Protein AF-A0A8T7KAQ1-F1 (afdb_monomer_lite)

Sequence (79 aa):
MQEPNISLKDLRRSELLNAASQLLALKPTASLAEIAAYAQIGKATLHRYFASRQDLMLALGDRALARRSPPRAGTRRAC

Structure (mmCIF, N/CA/C/O backbone):
data_AF-A0A8T7KAQ1-F1
#
_entry.id   AF-A0A8T7KA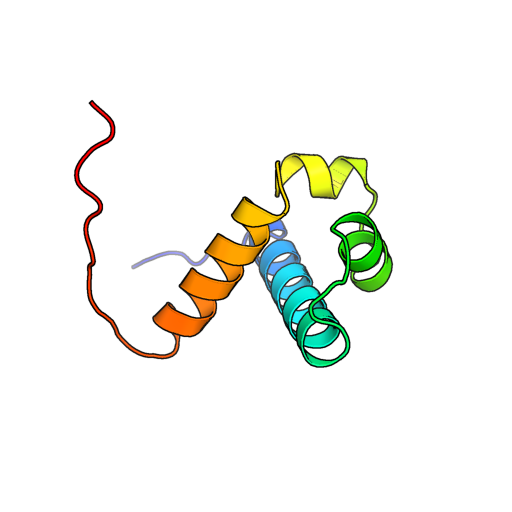Q1-F1
#
loop_
_atom_site.group_PDB
_atom_site.id
_atom_site.type_symbol
_atom_site.label_atom_id
_atom_site.label_alt_id
_atom_site.label_comp_id
_atom_site.label_asym_id
_atom_site.label_entity_id
_atom_site.label_seq_id
_atom_site.pdbx_PDB_ins_code
_atom_site.Cartn_x
_atom_site.Cartn_y
_atom_site.Cartn_z
_atom_site.occupancy
_atom_site.B_iso_or_equiv
_atom_site.auth_seq_id
_atom_site.auth_comp_id
_atom_site.auth_asym_id
_atom_site.auth_atom_id
_atom_site.pdbx_PDB_model_num
ATOM 1 N N . MET A 1 1 ? 1.867 -25.950 -17.296 1.00 38.31 1 MET A N 1
ATOM 2 C CA . MET A 1 1 ? 2.932 -25.740 -16.297 1.00 38.31 1 MET A CA 1
ATOM 3 C C . MET A 1 1 ? 3.268 -24.258 -16.356 1.00 38.31 1 MET A C 1
ATOM 5 O O . MET A 1 1 ? 3.905 -23.845 -17.309 1.00 38.31 1 MET A O 1
ATOM 9 N N . GLN A 1 2 ? 2.689 -23.438 -15.471 1.00 37.94 2 GLN A N 1
ATOM 10 C CA . GLN A 1 2 ? 2.945 -21.994 -15.466 1.00 37.94 2 GLN A CA 1
ATOM 11 C C . GLN A 1 2 ? 4.339 -21.785 -14.879 1.00 37.94 2 GLN A C 1
ATOM 13 O O . GLN A 1 2 ? 4.522 -21.944 -13.675 1.00 37.94 2 GLN A O 1
ATOM 18 N N . GLU A 1 3 ? 5.316 -21.479 -15.725 1.00 31.61 3 GLU A N 1
ATOM 19 C CA . GLU A 1 3 ? 6.610 -20.974 -15.276 1.00 31.61 3 GLU A CA 1
ATOM 20 C C . GLU A 1 3 ? 6.364 -19.718 -14.421 1.00 31.61 3 GLU A C 1
ATOM 22 O O . GLU A 1 3 ? 5.784 -18.742 -14.917 1.00 31.61 3 GLU A O 1
ATOM 27 N N . PRO A 1 4 ? 6.737 -19.709 -13.128 1.00 48.06 4 PRO A N 1
ATOM 28 C CA . PRO A 1 4 ? 6.568 -18.536 -12.300 1.00 48.06 4 PRO A CA 1
ATOM 29 C C . PRO A 1 4 ? 7.787 -17.649 -12.547 1.00 48.06 4 PRO A C 1
ATOM 31 O O . PRO A 1 4 ? 8.737 -17.637 -11.770 1.00 48.06 4 PRO A O 1
ATOM 34 N N . ASN A 1 5 ? 7.782 -16.888 -13.643 1.00 50.72 5 ASN A N 1
ATOM 35 C CA . ASN A 1 5 ? 8.633 -15.708 -13.722 1.00 50.72 5 ASN A CA 1
ATOM 36 C C . ASN A 1 5 ? 8.056 -14.684 -12.741 1.00 50.72 5 ASN A C 1
ATOM 38 O O . ASN A 1 5 ? 7.255 -13.825 -13.118 1.00 50.72 5 ASN A O 1
ATOM 42 N N . ILE A 1 6 ? 8.417 -14.824 -11.465 1.00 61.09 6 ILE A N 1
ATOM 43 C CA . ILE A 1 6 ? 8.166 -13.831 -10.429 1.00 61.09 6 ILE A CA 1
ATOM 44 C C . ILE A 1 6 ? 8.960 -12.584 -10.835 1.00 61.09 6 ILE A C 1
ATOM 46 O O . ILE A 1 6 ? 10.099 -12.357 -10.435 1.00 61.09 6 ILE A O 1
ATOM 50 N N . SER A 1 7 ? 8.365 -11.786 -11.719 1.00 60.31 7 SER A N 1
ATOM 51 C CA . SER A 1 7 ? 8.921 -10.519 -12.153 1.00 60.31 7 SER A CA 1
ATOM 52 C C . SER A 1 7 ? 9.078 -9.660 -10.908 1.00 60.31 7 SER A C 1
ATOM 54 O O . SER A 1 7 ? 8.113 -9.471 -10.178 1.00 60.31 7 SER A O 1
ATOM 56 N N . LEU A 1 8 ? 10.254 -9.078 -10.672 1.00 63.81 8 LEU A N 1
ATOM 57 C CA . LEU A 1 8 ? 10.526 -8.172 -9.540 1.00 63.81 8 LEU A CA 1
ATOM 58 C C . LEU A 1 8 ? 9.451 -7.077 -9.347 1.00 63.81 8 LEU A C 1
ATOM 60 O O . LEU A 1 8 ? 9.285 -6.535 -8.256 1.00 63.81 8 LEU A O 1
ATOM 64 N N . LYS A 1 9 ? 8.701 -6.752 -10.409 1.00 66.56 9 LYS A N 1
ATOM 65 C CA . LYS A 1 9 ? 7.516 -5.887 -10.370 1.00 66.56 9 LYS A CA 1
ATOM 66 C C . LYS A 1 9 ? 6.364 -6.451 -9.533 1.00 66.56 9 LYS A C 1
ATOM 68 O O . LYS A 1 9 ? 5.734 -5.680 -8.819 1.00 66.56 9 LYS A O 1
ATOM 73 N N . ASP A 1 10 ? 6.087 -7.746 -9.626 1.00 69.88 10 ASP A N 1
ATOM 74 C CA . ASP A 1 10 ? 5.001 -8.415 -8.909 1.00 69.88 10 ASP A CA 1
ATOM 75 C C . ASP A 1 10 ? 5.296 -8.516 -7.408 1.00 69.88 10 ASP A C 1
ATOM 77 O O . ASP A 1 10 ? 4.454 -8.159 -6.588 1.00 69.88 10 ASP A O 1
ATOM 81 N N . LEU A 1 11 ? 6.546 -8.838 -7.047 1.00 73.38 11 LEU A N 1
ATOM 82 C CA . LEU A 1 11 ? 7.015 -8.789 -5.656 1.00 73.38 11 LEU A CA 1
ATOM 83 C C . LEU A 1 11 ? 6.861 -7.384 -5.073 1.00 73.38 11 LEU A C 1
ATOM 85 O O . LEU A 1 11 ? 6.258 -7.212 -4.019 1.00 73.38 11 LEU A O 1
ATOM 89 N N . ARG A 1 12 ? 7.324 -6.354 -5.794 1.00 77.50 12 ARG A N 1
ATOM 90 C CA . ARG A 1 12 ? 7.167 -4.957 -5.356 1.00 77.50 12 ARG A CA 1
ATOM 91 C C . ARG A 1 12 ? 5.706 -4.530 -5.257 1.00 77.50 12 ARG A C 1
ATOM 93 O O . ARG A 1 12 ? 5.362 -3.777 -4.351 1.00 77.50 12 ARG A O 1
ATOM 100 N N . ARG A 1 13 ? 4.840 -4.997 -6.162 1.00 75.62 13 ARG A N 1
ATOM 101 C CA . ARG A 1 13 ? 3.394 -4.738 -6.101 1.00 75.62 13 ARG A CA 1
ATOM 102 C C . ARG A 1 13 ? 2.773 -5.415 -4.878 1.00 75.62 13 ARG A C 1
ATOM 104 O O . ARG A 1 13 ? 1.973 -4.788 -4.192 1.00 75.62 13 ARG A O 1
ATOM 111 N N . SER A 1 14 ? 3.166 -6.648 -4.576 1.00 77.69 14 SER A N 1
ATOM 112 C CA . SER A 1 14 ? 2.696 -7.402 -3.411 1.00 77.69 14 SER A CA 1
ATOM 113 C C . SER A 1 14 ? 3.136 -6.776 -2.085 1.00 77.69 14 SER A C 1
ATOM 115 O O . SER A 1 14 ? 2.303 -6.650 -1.182 1.00 77.69 14 SER A O 1
ATOM 117 N N . GLU A 1 15 ? 4.390 -6.323 -2.002 1.00 80.81 15 GLU A N 1
ATOM 118 C CA . GLU A 1 15 ? 4.940 -5.574 -0.863 1.00 80.81 15 GLU A CA 1
ATOM 119 C C . GLU A 1 15 ? 4.210 -4.242 -0.673 1.00 80.81 15 GLU A C 1
ATOM 121 O O . GLU A 1 15 ? 3.748 -3.935 0.425 1.00 80.81 15 GLU A O 1
ATOM 126 N N . LEU A 1 16 ? 3.998 -3.488 -1.757 1.00 81.75 16 LEU A N 1
ATOM 127 C CA . LEU A 1 16 ? 3.229 -2.243 -1.729 1.00 81.75 16 LEU A CA 1
ATOM 128 C C . LEU A 1 16 ? 1.791 -2.473 -1.249 1.00 81.75 16 LEU A C 1
ATOM 130 O O . LEU A 1 16 ? 1.291 -1.714 -0.424 1.00 81.75 16 LEU A O 1
ATOM 134 N N . LEU A 1 17 ? 1.121 -3.523 -1.730 1.00 79.62 17 LEU A N 1
ATOM 135 C CA . LEU A 1 17 ? -0.230 -3.875 -1.283 1.00 79.62 17 LEU A CA 1
ATOM 136 C C . LEU A 1 17 ? -0.256 -4.290 0.194 1.00 79.62 17 LEU A C 1
ATOM 138 O O . LEU A 1 17 ? -1.237 -4.015 0.886 1.00 79.62 17 LEU A O 1
ATOM 142 N N . ASN A 1 18 ? 0.799 -4.939 0.688 1.00 84.00 18 ASN A N 1
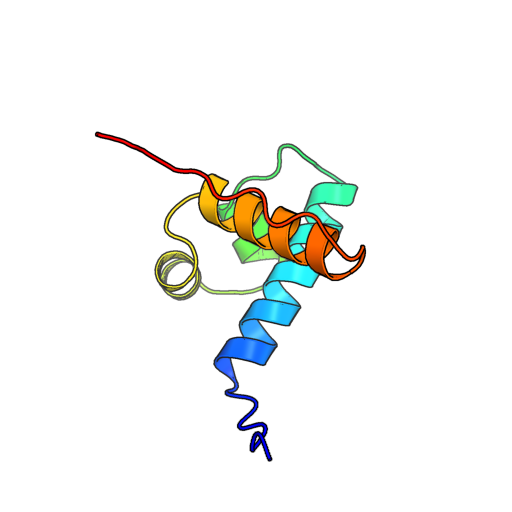ATOM 143 C CA . ASN A 1 18 ? 0.913 -5.313 2.096 1.00 84.00 18 ASN A CA 1
ATOM 144 C C . ASN A 1 18 ? 1.105 -4.072 2.982 1.00 84.00 18 ASN A C 1
ATOM 146 O O . ASN A 1 18 ? 0.355 -3.867 3.935 1.00 84.00 18 ASN A O 1
ATOM 150 N N . ALA A 1 19 ? 2.037 -3.199 2.599 1.00 84.94 19 ALA A N 1
ATOM 151 C CA . ALA A 1 19 ? 2.295 -1.924 3.257 1.00 84.94 19 ALA A CA 1
ATOM 152 C C . ALA A 1 19 ? 1.038 -1.034 3.262 1.00 84.94 19 ALA A C 1
ATOM 154 O O . ALA A 1 19 ? 0.657 -0.486 4.295 1.00 84.94 19 ALA A O 1
ATOM 155 N N . ALA A 1 20 ? 0.327 -0.961 2.132 1.00 83.19 20 ALA A N 1
ATOM 156 C CA . ALA A 1 20 ? -0.952 -0.268 2.034 1.00 83.19 20 ALA A CA 1
ATOM 157 C C . ALA A 1 20 ? -2.003 -0.880 2.971 1.00 83.19 20 ALA A C 1
ATOM 159 O O . ALA A 1 20 ? -2.666 -0.141 3.688 1.00 83.19 20 ALA A O 1
ATOM 160 N N . SER A 1 21 ? -2.137 -2.210 3.015 1.00 83.75 21 SER A N 1
ATOM 161 C CA . SER A 1 21 ? -3.085 -2.883 3.918 1.00 83.75 21 SER A CA 1
ATOM 162 C C . SER A 1 21 ? -2.828 -2.527 5.383 1.00 83.75 21 SER A C 1
ATOM 164 O O . SER A 1 21 ? -3.771 -2.226 6.109 1.00 83.75 21 SER A O 1
ATOM 166 N N . GLN A 1 22 ? -1.560 -2.521 5.807 1.00 86.44 22 GLN A N 1
ATOM 167 C CA . GLN A 1 22 ? -1.173 -2.140 7.168 1.00 86.44 22 GLN A CA 1
ATOM 168 C C . GLN A 1 22 ? -1.498 -0.673 7.452 1.00 86.44 22 GLN A C 1
ATOM 170 O O . GLN A 1 22 ? -2.144 -0.367 8.451 1.00 86.44 22 GLN A O 1
ATOM 175 N N . LEU A 1 23 ? -1.125 0.234 6.546 1.00 85.50 23 LEU A N 1
ATOM 176 C CA . LEU A 1 23 ? -1.410 1.655 6.711 1.00 85.50 23 LEU A CA 1
ATOM 177 C C . LEU A 1 23 ? -2.918 1.928 6.769 1.00 85.50 23 LEU A C 1
ATOM 179 O O . LEU A 1 23 ? -3.361 2.692 7.618 1.00 85.50 23 LEU A O 1
ATOM 183 N N . LEU A 1 24 ? -3.714 1.289 5.906 1.00 81.06 24 LEU A N 1
ATOM 184 C CA . LEU A 1 24 ? -5.171 1.432 5.915 1.00 81.06 24 LEU A CA 1
ATOM 185 C C . LEU A 1 24 ? -5.803 0.837 7.180 1.00 81.06 24 LEU A C 1
ATOM 187 O O . LEU A 1 24 ? -6.807 1.374 7.642 1.00 81.06 24 LEU A O 1
ATOM 191 N N . ALA A 1 25 ? -5.224 -0.225 7.750 1.00 84.25 25 ALA A N 1
ATOM 192 C CA . ALA A 1 25 ? -5.680 -0.798 9.014 1.00 84.25 25 ALA A CA 1
ATOM 193 C C . ALA A 1 25 ? -5.475 0.164 10.197 1.00 84.25 25 ALA A C 1
ATOM 195 O O . ALA A 1 25 ? -6.318 0.213 11.088 1.00 84.25 25 ALA A O 1
ATOM 196 N N . LEU A 1 26 ? -4.397 0.958 10.191 1.00 85.94 26 LEU A N 1
ATOM 197 C CA . LEU A 1 26 ? -4.186 2.016 11.185 1.00 85.94 26 LEU A CA 1
ATOM 198 C C . LEU A 1 26 ? -4.965 3.298 10.853 1.00 85.94 26 LEU A C 1
ATOM 200 O O . LEU A 1 26 ? -5.463 3.979 11.747 1.00 85.94 26 LEU A O 1
ATOM 204 N N . LYS A 1 27 ? -5.029 3.667 9.571 1.00 84.31 27 LYS A N 1
ATOM 205 C CA . LYS A 1 27 ? -5.534 4.959 9.104 1.00 84.31 27 LYS A CA 1
ATOM 206 C C . LYS A 1 27 ? -6.257 4.813 7.756 1.00 84.31 27 LYS A C 1
ATOM 208 O O . LYS A 1 27 ? -5.662 5.024 6.696 1.00 84.31 27 LYS A O 1
ATOM 213 N N . PRO A 1 28 ? -7.572 4.534 7.758 1.00 78.00 28 PRO A N 1
ATOM 214 C CA . PRO A 1 28 ? -8.335 4.302 6.527 1.00 78.00 28 PRO A CA 1
ATOM 215 C C . PRO A 1 28 ? -8.456 5.552 5.635 1.00 78.00 28 PRO A C 1
ATOM 217 O O . PRO A 1 28 ? -8.758 5.453 4.445 1.00 78.00 28 PRO A O 1
ATOM 220 N N . THR A 1 29 ? -8.191 6.747 6.171 1.00 81.50 29 THR A N 1
ATOM 221 C CA . THR A 1 29 ? -8.198 8.014 5.423 1.00 81.50 29 THR A CA 1
ATOM 222 C C . THR A 1 29 ? -6.871 8.329 4.727 1.00 81.50 29 THR A C 1
ATOM 224 O O . THR A 1 29 ? -6.819 9.292 3.963 1.00 81.50 29 THR A O 1
ATOM 227 N N . ALA A 1 30 ? -5.826 7.512 4.909 1.00 80.56 30 ALA A N 1
ATOM 228 C CA . ALA A 1 30 ? -4.503 7.765 4.346 1.00 80.56 30 ALA A CA 1
ATOM 229 C C . ALA A 1 30 ? -4.514 7.975 2.821 1.00 80.56 30 ALA A C 1
ATOM 231 O O . ALA A 1 30 ? -5.227 7.302 2.074 1.00 80.56 30 ALA A O 1
ATOM 232 N N . SER A 1 31 ? -3.719 8.940 2.357 1.00 79.88 31 SER A N 1
ATOM 233 C CA . SER A 1 31 ? -3.624 9.305 0.940 1.00 79.88 31 SER A CA 1
ATOM 234 C C . SER A 1 31 ? -2.610 8.441 0.189 1.00 79.88 31 SER A C 1
ATOM 236 O O . SER A 1 31 ? -1.690 7.889 0.784 1.00 79.88 31 SER A O 1
ATOM 238 N N . LEU A 1 32 ? -2.710 8.393 -1.145 1.00 76.19 32 LEU A N 1
ATOM 239 C CA . LEU A 1 32 ? -1.736 7.692 -2.001 1.00 76.19 32 LEU A CA 1
ATOM 240 C C . LEU A 1 32 ? -0.287 8.120 -1.736 1.00 76.19 32 LEU A C 1
ATOM 242 O O . LEU A 1 32 ? 0.615 7.292 -1.789 1.00 76.19 32 LEU A O 1
ATOM 246 N N . ALA A 1 33 ? -0.064 9.403 -1.438 1.00 76.50 33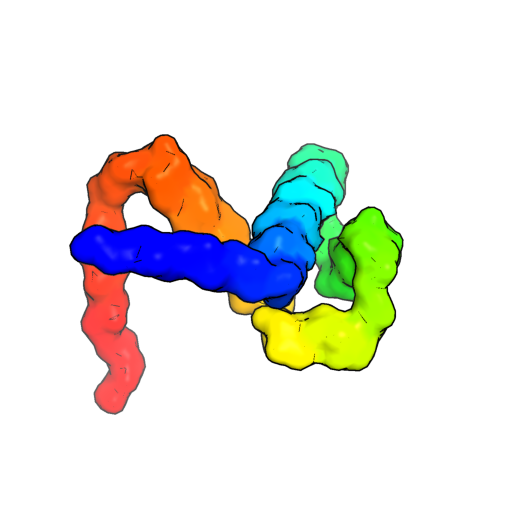 ALA A N 1
ATOM 247 C CA . ALA A 1 33 ? 1.258 9.922 -1.105 1.00 76.50 33 ALA A CA 1
ATOM 248 C C . ALA A 1 33 ? 1.805 9.348 0.216 1.00 76.50 33 ALA A C 1
ATOM 250 O O . ALA A 1 33 ? 2.994 9.056 0.292 1.00 76.50 33 ALA A O 1
ATOM 251 N N . GLU A 1 34 ? 0.945 9.140 1.217 1.00 81.88 34 GLU A N 1
ATOM 252 C CA . GLU A 1 34 ? 1.329 8.525 2.497 1.00 81.88 34 GLU A CA 1
ATOM 253 C C . GLU A 1 34 ? 1.659 7.046 2.307 1.00 81.88 34 GLU A C 1
ATOM 255 O O . GLU A 1 34 ? 2.648 6.557 2.835 1.00 81.88 34 GLU A O 1
ATOM 260 N N . ILE A 1 35 ? 0.882 6.344 1.479 1.00 80.50 35 ILE A N 1
ATOM 261 C CA . ILE A 1 35 ? 1.138 4.940 1.133 1.00 80.50 35 ILE A CA 1
ATOM 262 C C . ILE A 1 35 ? 2.460 4.808 0.362 1.00 80.50 35 ILE A C 1
ATOM 264 O O . ILE A 1 35 ? 3.228 3.886 0.621 1.00 80.50 35 ILE A O 1
ATOM 268 N N . ALA A 1 36 ? 2.762 5.754 -0.536 1.00 78.50 36 ALA A N 1
ATOM 269 C CA . ALA A 1 36 ? 4.047 5.824 -1.235 1.00 78.50 36 ALA A CA 1
ATOM 270 C C . ALA A 1 36 ? 5.217 5.971 -0.256 1.00 78.50 36 ALA A C 1
ATOM 272 O O . ALA A 1 36 ? 6.212 5.259 -0.370 1.00 78.50 36 ALA A O 1
ATOM 273 N N . ALA A 1 37 ? 5.077 6.893 0.703 1.00 81.38 37 ALA A N 1
ATOM 274 C CA . ALA A 1 37 ? 6.081 7.156 1.724 1.00 81.38 37 ALA A CA 1
ATOM 275 C C . ALA A 1 37 ? 6.264 5.946 2.650 1.00 81.38 37 ALA A C 1
ATOM 277 O O . ALA A 1 37 ? 7.393 5.553 2.927 1.00 81.38 37 ALA A O 1
ATOM 278 N N . TYR A 1 38 ? 5.165 5.308 3.054 1.00 82.94 38 TYR A N 1
ATOM 279 C CA . TYR A 1 38 ? 5.173 4.130 3.918 1.00 82.94 38 TYR A CA 1
ATOM 280 C C . TYR A 1 38 ? 5.811 2.911 3.242 1.00 82.94 38 TYR A C 1
ATOM 282 O O . TYR A 1 38 ? 6.602 2.203 3.855 1.00 82.94 38 TYR A O 1
ATOM 290 N N . ALA A 1 39 ? 5.536 2.704 1.953 1.00 81.75 39 ALA A N 1
ATOM 291 C CA . ALA A 1 39 ? 6.173 1.662 1.152 1.00 81.75 39 ALA A CA 1
ATOM 292 C C . ALA A 1 39 ? 7.580 2.049 0.640 1.00 81.75 39 ALA A C 1
ATOM 294 O O . ALA A 1 39 ? 8.200 1.264 -0.075 1.00 81.75 39 ALA A O 1
ATOM 295 N N . GLN A 1 40 ? 8.073 3.253 0.968 1.00 77.06 40 GLN A N 1
ATOM 296 C CA . GLN A 1 40 ? 9.356 3.814 0.521 1.00 77.06 40 GLN A CA 1
ATOM 297 C C . GLN A 1 40 ? 9.556 3.779 -1.005 1.00 77.06 40 GLN A C 1
ATOM 299 O O . GLN A 1 40 ? 10.646 3.516 -1.515 1.00 77.06 40 GLN A O 1
ATOM 304 N N . ILE A 1 41 ? 8.494 4.058 -1.764 1.00 78.50 41 ILE A N 1
ATOM 305 C CA . ILE A 1 41 ? 8.531 4.071 -3.228 1.00 78.50 41 ILE A CA 1
ATOM 306 C C . ILE A 1 41 ? 8.439 5.512 -3.729 1.00 78.50 41 ILE A C 1
ATOM 308 O O . ILE A 1 41 ? 7.555 6.273 -3.337 1.00 78.50 41 ILE A O 1
ATOM 312 N N . GLY A 1 42 ? 9.321 5.887 -4.660 1.00 74.88 42 GLY A N 1
ATOM 313 C CA . GLY A 1 42 ? 9.260 7.195 -5.311 1.00 74.88 42 GLY A CA 1
ATOM 314 C C . GLY A 1 42 ? 7.909 7.435 -6.001 1.00 74.88 42 GLY A C 1
ATOM 315 O O . GLY A 1 42 ? 7.400 6.564 -6.712 1.00 74.88 42 GLY A O 1
ATOM 316 N N . LYS A 1 43 ? 7.349 8.644 -5.839 1.00 67.56 43 LYS A N 1
ATOM 317 C CA . LYS A 1 43 ? 6.056 9.074 -6.415 1.00 67.56 43 LYS A CA 1
ATOM 318 C C . LYS A 1 43 ? 5.911 8.738 -7.908 1.00 67.56 43 LYS A C 1
ATOM 320 O O . LYS A 1 43 ? 4.847 8.293 -8.325 1.00 67.56 43 LYS A O 1
ATOM 325 N N . ALA A 1 44 ? 6.983 8.892 -8.690 1.00 72.88 44 ALA A N 1
ATOM 326 C CA . ALA A 1 44 ? 7.006 8.591 -10.125 1.00 72.88 44 ALA A CA 1
ATOM 327 C C . ALA A 1 44 ? 6.794 7.098 -10.435 1.00 72.88 44 ALA A C 1
ATOM 329 O O . ALA A 1 44 ? 6.116 6.744 -11.398 1.00 72.88 44 ALA A O 1
ATOM 330 N N . THR A 1 45 ? 7.333 6.211 -9.598 1.00 75.94 45 THR A N 1
ATOM 331 C CA . THR A 1 45 ? 7.141 4.766 -9.736 1.00 75.94 45 THR A CA 1
ATOM 332 C C . THR A 1 45 ? 5.716 4.391 -9.353 1.00 75.94 45 THR A C 1
ATOM 334 O O . THR A 1 45 ? 5.081 3.646 -10.090 1.00 75.94 45 THR A O 1
ATOM 337 N N . LEU A 1 46 ? 5.180 4.949 -8.260 1.00 72.88 46 LEU A N 1
ATOM 338 C CA . LEU A 1 46 ? 3.813 4.663 -7.819 1.00 72.88 46 LEU A CA 1
ATOM 339 C C . LEU A 1 46 ? 2.770 5.111 -8.846 1.00 72.88 46 LEU A C 1
ATOM 341 O O . LEU A 1 46 ? 1.872 4.335 -9.164 1.00 72.88 46 LEU A O 1
ATOM 345 N N . HIS A 1 47 ? 2.930 6.304 -9.423 1.00 66.69 47 HIS A N 1
ATOM 346 C CA . HIS A 1 47 ? 2.023 6.825 -10.451 1.00 66.69 47 HIS A CA 1
ATOM 347 C C . HIS A 1 47 ? 1.982 5.940 -11.713 1.00 66.69 47 HIS A C 1
ATOM 349 O O . HIS A 1 47 ? 1.008 5.959 -12.457 1.00 66.69 47 HIS A O 1
ATOM 355 N N . ARG A 1 48 ? 3.021 5.118 -11.938 1.00 71.56 48 ARG A N 1
ATOM 356 C CA . ARG A 1 48 ? 3.078 4.123 -13.021 1.00 71.56 48 ARG A CA 1
ATOM 357 C C . ARG A 1 48 ? 2.342 2.817 -12.697 1.00 71.56 48 ARG A C 1
ATOM 359 O O . ARG A 1 48 ? 2.070 2.048 -13.611 1.00 71.56 48 ARG A O 1
ATOM 366 N N . TYR A 1 49 ? 2.072 2.543 -11.419 1.00 68.88 49 TYR A N 1
ATOM 367 C CA . TYR A 1 49 ? 1.374 1.335 -10.958 1.00 68.88 49 TYR A CA 1
ATOM 368 C C . TYR A 1 49 ? -0.079 1.583 -10.560 1.00 68.88 49 TYR A C 1
ATOM 370 O O . TYR A 1 49 ? -0.882 0.667 -10.707 1.00 68.88 49 TYR A O 1
ATOM 378 N N . PHE A 1 50 ? -0.396 2.7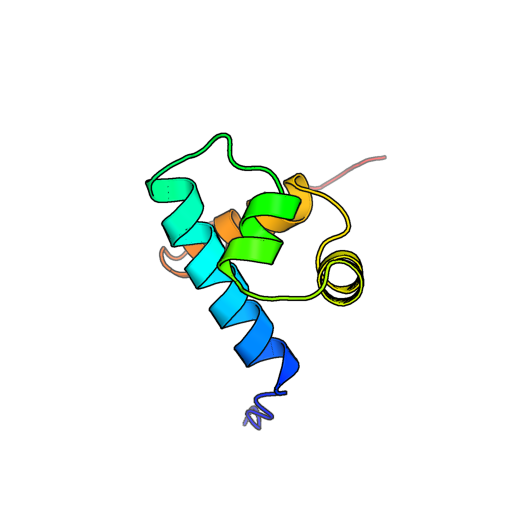73 -10.048 1.00 68.19 50 PHE A N 1
ATOM 379 C CA . PHE A 1 50 ? -1.730 3.150 -9.592 1.00 68.19 50 PHE A CA 1
ATOM 380 C C . PHE A 1 50 ? -2.013 4.585 -10.028 1.00 68.19 50 PHE A C 1
ATOM 382 O O . PHE A 1 50 ? -1.432 5.534 -9.499 1.00 68.19 50 PHE A O 1
ATOM 389 N N . ALA A 1 51 ? -2.919 4.735 -10.991 1.00 68.88 51 ALA A N 1
ATOM 390 C CA . ALA A 1 51 ? -3.327 6.041 -11.502 1.00 68.88 51 ALA A CA 1
ATOM 391 C C . ALA A 1 51 ? -4.211 6.815 -10.505 1.00 68.88 51 ALA A C 1
ATOM 393 O O . ALA A 1 51 ? -4.376 8.025 -10.635 1.00 68.88 51 ALA A O 1
ATOM 394 N N . SER A 1 52 ? -4.826 6.141 -9.523 1.00 71.38 52 SER A N 1
ATOM 395 C CA . SER A 1 52 ? -5.774 6.755 -8.582 1.00 71.38 52 SER A CA 1
ATOM 396 C C . SER A 1 52 ? -5.965 5.933 -7.306 1.00 71.38 52 SER A C 1
ATOM 398 O O . SER A 1 52 ? -5.706 4.730 -7.276 1.00 71.38 52 SER A O 1
ATOM 400 N N . ARG A 1 53 ? -6.457 6.580 -6.235 1.00 73.81 53 ARG A N 1
ATOM 401 C CA . ARG A 1 53 ? -6.733 5.931 -4.935 1.00 73.81 53 ARG A CA 1
ATOM 402 C C . ARG A 1 53 ? -7.710 4.765 -5.093 1.00 73.81 53 ARG A C 1
ATOM 404 O O . ARG A 1 53 ? -7.548 3.742 -4.435 1.00 73.81 53 ARG A O 1
ATOM 411 N N . GLN A 1 54 ? -8.693 4.921 -5.980 1.00 74.56 54 GLN A N 1
ATOM 412 C CA . GLN A 1 54 ? -9.661 3.875 -6.298 1.00 74.56 54 GLN A CA 1
ATOM 413 C C . GLN A 1 54 ? -8.998 2.628 -6.888 1.00 74.56 54 GLN A C 1
ATOM 415 O O . GLN A 1 54 ? -9.365 1.536 -6.486 1.00 74.56 54 GLN A O 1
ATOM 420 N N . ASP A 1 55 ? -7.994 2.767 -7.758 1.00 78.00 55 ASP A N 1
ATOM 421 C CA . ASP A 1 55 ? -7.293 1.623 -8.363 1.00 78.00 55 ASP A CA 1
ATOM 422 C C . ASP A 1 55 ? -6.555 0.789 -7.301 1.00 78.00 55 ASP A C 1
ATOM 424 O O . ASP A 1 55 ? -6.638 -0.438 -7.274 1.00 78.00 55 ASP A O 1
ATOM 428 N N . LEU A 1 56 ? -5.923 1.469 -6.337 1.00 77.75 56 LEU A N 1
ATOM 429 C CA . LEU A 1 56 ? -5.304 0.816 -5.183 1.00 77.75 56 LEU A CA 1
ATOM 430 C C . LEU A 1 56 ? -6.348 0.104 -4.309 1.00 77.75 56 LEU A C 1
ATOM 432 O O . LEU A 1 56 ? -6.135 -1.032 -3.888 1.00 77.75 56 LEU A O 1
ATOM 436 N N . MET A 1 57 ? -7.477 0.764 -4.034 1.00 77.25 57 MET A N 1
ATOM 437 C CA . MET A 1 57 ? -8.563 0.182 -3.241 1.00 77.25 57 MET A CA 1
ATOM 438 C C . MET A 1 57 ? -9.220 -1.012 -3.941 1.00 77.25 57 MET A C 1
ATOM 440 O O . MET A 1 57 ? -9.528 -1.996 -3.275 1.00 77.25 57 MET A O 1
ATOM 444 N N . LEU A 1 58 ? -9.376 -0.966 -5.266 1.00 79.94 58 LEU A N 1
ATOM 445 C CA . LEU A 1 58 ? -9.863 -2.082 -6.074 1.00 79.94 58 LEU A CA 1
ATOM 446 C C . LEU A 1 58 ? -8.890 -3.260 -6.023 1.00 79.94 58 LEU A C 1
ATOM 448 O O . LEU A 1 58 ? -9.324 -4.376 -5.774 1.00 79.94 58 LEU A O 1
ATOM 452 N N . ALA A 1 59 ? -7.584 -3.021 -6.167 1.00 79.81 59 ALA A N 1
ATOM 453 C CA . ALA A 1 59 ? -6.574 -4.076 -6.064 1.00 79.81 59 ALA A CA 1
ATOM 454 C C . ALA A 1 59 ? -6.509 -4.705 -4.658 1.00 79.81 59 ALA A C 1
ATOM 456 O O . ALA A 1 59 ? -6.312 -5.911 -4.516 1.00 79.81 59 ALA A O 1
ATOM 457 N N . LEU A 1 60 ? -6.697 -3.902 -3.606 1.00 79.94 60 LEU A N 1
ATOM 458 C CA . LEU A 1 60 ? -6.824 -4.388 -2.229 1.00 79.94 60 LEU A CA 1
ATOM 459 C C . LEU A 1 60 ? -8.094 -5.218 -2.029 1.00 79.94 60 LEU A C 1
ATOM 461 O O . LEU A 1 60 ? -8.036 -6.278 -1.407 1.00 79.94 60 LEU A O 1
ATOM 465 N N . GLY A 1 61 ? -9.220 -4.747 -2.566 1.00 78.56 61 GLY A N 1
ATOM 466 C CA . GLY A 1 61 ? -10.492 -5.462 -2.558 1.00 78.56 61 GLY A CA 1
ATOM 467 C C . GLY A 1 61 ? -10.385 -6.799 -3.282 1.00 78.56 61 GLY A C 1
ATOM 468 O O . GLY A 1 61 ? -10.733 -7.825 -2.706 1.00 78.56 61 GLY A O 1
ATOM 469 N N . ASP A 1 62 ? -9.813 -6.804 -4.484 1.00 77.75 62 ASP A N 1
ATOM 470 C CA . ASP A 1 62 ? -9.558 -8.008 -5.274 1.00 77.75 62 ASP A CA 1
ATOM 471 C C . ASP A 1 62 ? -8.669 -8.997 -4.514 1.00 77.75 62 ASP A C 1
ATOM 473 O O . ASP A 1 62 ? -9.021 -10.162 -4.402 1.00 77.75 62 ASP A O 1
ATOM 477 N N . ARG A 1 63 ? -7.594 -8.540 -3.856 1.00 75.38 63 ARG A N 1
ATOM 478 C CA . ARG A 1 63 ? -6.740 -9.404 -3.018 1.00 75.38 63 ARG A CA 1
ATOM 479 C C . ARG A 1 63 ? -7.476 -9.967 -1.797 1.00 75.38 63 ARG A C 1
ATOM 481 O O . ARG A 1 63 ? -7.299 -11.136 -1.446 1.00 75.38 63 ARG A O 1
ATOM 488 N N . ALA A 1 64 ? -8.277 -9.145 -1.121 1.00 72.75 64 ALA A N 1
ATOM 489 C CA . ALA A 1 64 ?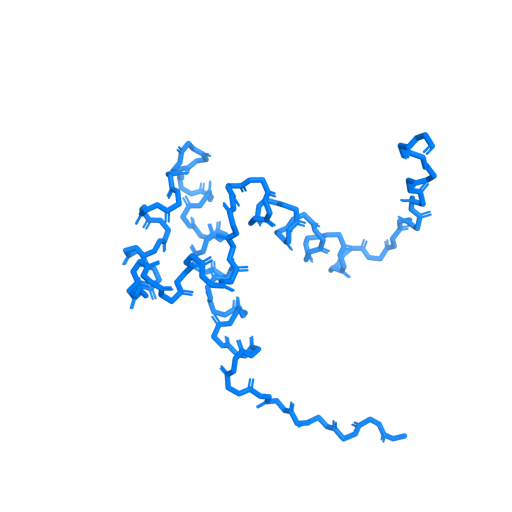 -9.050 -9.556 0.049 1.00 72.75 64 ALA A CA 1
ATOM 490 C C . ALA A 1 64 ? -10.153 -10.564 -0.314 1.00 72.75 64 ALA A C 1
ATOM 492 O O . ALA A 1 64 ? -10.424 -11.483 0.464 1.00 72.75 64 ALA A O 1
ATOM 493 N N . LEU A 1 65 ? -10.752 -10.401 -1.496 1.00 72.25 65 LEU A N 1
ATOM 494 C CA . LEU A 1 65 ? -11.720 -11.322 -2.082 1.00 72.25 65 LEU A CA 1
ATOM 495 C C . LEU A 1 65 ? -11.030 -12.573 -2.640 1.00 72.25 65 LEU A C 1
ATOM 497 O O . LEU A 1 65 ? -11.500 -13.667 -2.400 1.00 72.25 65 LEU A O 1
ATOM 501 N N . ALA A 1 66 ? -9.867 -12.481 -3.278 1.00 71.31 66 ALA A N 1
ATOM 502 C CA . ALA A 1 66 ? -9.132 -13.642 -3.786 1.00 71.31 66 ALA A CA 1
ATOM 503 C C . ALA A 1 66 ? -8.701 -14.598 -2.659 1.00 71.31 66 ALA A C 1
ATOM 505 O O . ALA A 1 66 ? -8.732 -15.816 -2.825 1.00 71.31 66 ALA A O 1
ATOM 506 N N . ARG A 1 67 ? -8.360 -14.066 -1.475 1.00 67.94 67 ARG A N 1
ATOM 507 C CA . ARG A 1 67 ? -8.088 -14.879 -0.275 1.00 67.94 67 ARG A CA 1
ATOM 508 C C . ARG A 1 67 ? -9.353 -15.540 0.305 1.00 67.94 67 ARG A C 1
ATOM 510 O O . ARG A 1 67 ? -9.238 -16.537 1.013 1.00 67.94 67 ARG A O 1
ATOM 517 N N . ARG A 1 68 ? -10.543 -15.007 0.000 1.00 50.22 68 ARG A N 1
ATOM 518 C CA . ARG A 1 68 ? -11.880 -15.546 0.319 1.00 50.22 68 ARG A CA 1
ATOM 519 C C . ARG A 1 68 ? -12.610 -15.936 -0.983 1.00 50.22 68 ARG A C 1
ATOM 521 O O . ARG A 1 68 ? -13.464 -15.196 -1.442 1.00 50.22 68 ARG A O 1
ATOM 528 N N . SER A 1 69 ? -12.263 -17.067 -1.598 1.00 44.81 69 SER A N 1
ATOM 529 C CA . SER A 1 69 ? -12.958 -17.692 -2.759 1.00 44.81 69 SER A CA 1
ATOM 530 C C . SER A 1 69 ? -14.477 -17.352 -2.898 1.00 44.81 69 SER A C 1
ATOM 532 O O . SER A 1 69 ? -15.168 -17.311 -1.879 1.00 44.81 69 SER A O 1
ATOM 534 N N . PRO A 1 70 ? -15.046 -17.155 -4.115 1.00 63.34 70 PRO A N 1
ATOM 535 C CA . PRO A 1 70 ? -15.425 -15.854 -4.680 1.00 63.34 70 PRO A CA 1
ATOM 536 C C . PRO A 1 70 ? -16.958 -15.674 -4.834 1.00 63.34 70 PRO A C 1
ATOM 538 O O . PRO A 1 70 ? -17.735 -16.596 -4.591 1.00 63.34 70 PRO A O 1
ATOM 541 N N . PRO A 1 71 ? -17.421 -14.531 -5.374 1.00 43.50 71 PRO A N 1
ATOM 542 C CA . PRO A 1 71 ? -18.175 -14.679 -6.621 1.00 43.50 71 PRO A CA 1
ATOM 543 C C . PRO A 1 71 ? -17.647 -13.798 -7.754 1.00 43.50 71 PRO A C 1
ATOM 545 O O . PRO A 1 71 ? -17.321 -12.625 -7.587 1.00 43.50 71 PRO A O 1
ATOM 548 N N . ARG A 1 72 ? -17.622 -14.398 -8.948 1.00 49.88 72 ARG A N 1
ATOM 549 C CA . ARG A 1 72 ? -17.461 -13.741 -10.248 1.00 49.88 72 ARG A CA 1
ATOM 550 C C . ARG A 1 72 ? -18.638 -12.783 -10.468 1.00 49.88 72 ARG A C 1
ATOM 552 O O . ARG A 1 72 ? -19.600 -13.128 -11.145 1.00 49.88 72 ARG A O 1
ATOM 559 N N . ALA A 1 73 ? -18.591 -11.595 -9.880 1.00 48.75 73 ALA A N 1
ATOM 560 C CA . ALA A 1 73 ? -19.531 -10.532 -10.199 1.00 48.75 73 ALA A CA 1
ATOM 561 C C . ALA A 1 73 ? -19.010 -9.815 -11.445 1.00 48.75 73 ALA A C 1
ATOM 563 O O . ALA A 1 73 ? -18.262 -8.845 -11.369 1.00 48.75 73 ALA A O 1
ATOM 564 N N . GLY A 1 74 ? -19.367 -10.359 -12.609 1.00 56.16 74 GLY A N 1
ATOM 565 C CA . GLY A 1 74 ? -19.215 -9.647 -13.864 1.00 56.16 74 GLY A CA 1
ATOM 566 C C . GLY A 1 74 ? -19.971 -8.329 -13.775 1.00 56.16 74 GLY A C 1
ATOM 567 O O . GLY A 1 74 ? -21.199 -8.315 -13.760 1.00 56.16 74 GLY A O 1
ATOM 568 N N . THR A 1 75 ? -19.254 -7.214 -13.756 1.00 49.81 75 THR A N 1
ATOM 569 C CA . THR A 1 75 ? -19.851 -5.935 -14.110 1.00 49.81 75 THR A CA 1
ATOM 570 C C . THR A 1 75 ? -19.910 -5.882 -15.627 1.00 49.81 75 THR A C 1
ATOM 572 O O . THR A 1 75 ? -19.030 -5.385 -16.326 1.00 49.81 75 THR A O 1
ATOM 575 N N . ARG A 1 76 ? -21.002 -6.441 -16.159 1.00 54.78 76 ARG A N 1
ATOM 576 C CA . ARG A 1 76 ? -21.541 -5.919 -17.408 1.00 54.78 76 ARG A CA 1
ATOM 577 C C . ARG A 1 76 ? -21.736 -4.411 -17.235 1.00 54.78 76 ARG A C 1
ATOM 579 O O . ARG A 1 76 ? -22.347 -3.982 -16.262 1.00 54.78 76 ARG A O 1
ATOM 586 N N . ARG A 1 77 ? -21.317 -3.700 -18.284 1.00 49.62 77 ARG A N 1
ATOM 587 C CA . ARG A 1 77 ? -21.745 -2.370 -18.735 1.00 49.62 77 ARG A CA 1
ATOM 588 C C . ARG A 1 77 ? -21.204 -1.151 -17.989 1.00 49.62 77 ARG A C 1
ATOM 590 O O . ARG A 1 77 ? -21.675 -0.791 -16.920 1.00 49.62 77 ARG A O 1
ATOM 597 N N . ALA A 1 78 ? -20.405 -0.388 -18.728 1.00 40.62 78 ALA A N 1
ATOM 598 C CA . ALA A 1 78 ? -20.809 0.972 -19.064 1.00 40.62 78 ALA A CA 1
ATOM 599 C C . ALA A 1 78 ? -20.924 1.060 -20.601 1.00 40.62 78 ALA A C 1
ATOM 601 O O . ALA A 1 78 ? -19.934 0.817 -21.280 1.00 40.62 78 ALA A O 1
ATOM 602 N N . CYS A 1 79 ? -22.168 1.289 -21.049 1.00 45.47 79 CYS A N 1
ATOM 603 C CA . CYS A 1 79 ? -22.720 1.590 -22.383 1.00 45.47 79 CYS A CA 1
ATOM 604 C C . CYS A 1 79 ? -22.146 0.916 -23.636 1.00 45.47 79 CYS A C 1
ATOM 606 O O . CYS A 1 79 ? -21.060 1.308 -24.103 1.00 45.47 79 CYS A O 1
#

Secondary structure (DSSP, 8-state):
-------HHHHHHHHHHHHHHHHHHH-TT--HHHHHHHTT--HHHHHTT-SSHHHHHHHHHHHHHHTS-----------

pLDDT: mean 70.21, std 13.62, range [31.61, 86.44]

Radius of gyration: 14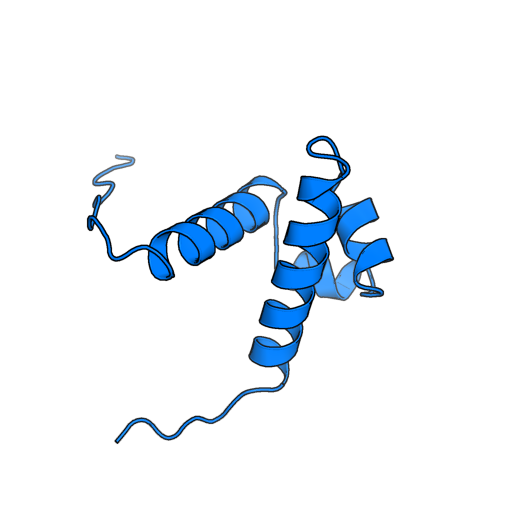.27 Å; chains: 1; bounding box: 33×36×34 Å

Foldseek 3Di:
DDDPPVPVVVVLVVLLLVQVVVCCVVPVPDAPVVSCVSSVHDPVVSCVVDVGPVRSVVVNVVVVQVVVPHDPPDPPDDD